Protein AF-A0A412G6G1-F1 (afdb_monomer_lite)

Organism: NCBI:txid61171

pLDDT: mean 81.66, std 12.65, range [40.56, 95.25]

Secondary structure (DSSP, 8-state):
----TT--EEEEEE---SS-----EEEEEEEEEETTEEEEEEEPEEETTTTEEEEEE---S-S--EEEEEEEE---------------

Sequence (88 aa):
MNYIIGEKKYAGIRIKSVTGEPFYIKEASFELSRDGVVVLSDVCKIDRQKQILYAYLAPADPGKYQLEFTYTIGIEDIKARFGVIVRC

Structure (mmCIF, N/CA/C/O backbone):
data_AF-A0A412G6G1-F1
#
_entry.id   AF-A0A412G6G1-F1
#
loop_
_atom_site.group_PDB
_atom_site.id
_atom_site.type_symbol
_atom_site.label_atom_id
_atom_site.label_alt_id
_atom_site.label_comp_id
_atom_site.label_asym_id
_atom_site.label_entity_id
_atom_site.label_seq_id
_atom_site.pdbx_PDB_ins_code
_atom_site.Cartn_x
_atom_site.Cartn_y
_atom_site.Cartn_z
_atom_site.occupancy
_atom_site.B_iso_or_equiv
_atom_site.auth_seq_id
_atom_site.auth_comp_id
_atom_site.auth_asym_id
_atom_site.auth_atom_id
_atom_site.pdbx_PDB_model_num
ATOM 1 N N . MET A 1 1 ? -0.191 10.225 -13.381 1.00 59.19 1 MET A N 1
ATOM 2 C CA . MET A 1 1 ? 0.888 10.792 -12.543 1.00 59.19 1 MET A CA 1
ATOM 3 C C . MET A 1 1 ? 2.170 10.672 -13.346 1.00 59.19 1 MET A C 1
ATOM 5 O O . MET A 1 1 ? 2.416 9.587 -13.853 1.00 59.19 1 MET A O 1
ATOM 9 N N . ASN A 1 2 ? 2.914 11.761 -13.543 1.00 66.75 2 ASN A N 1
ATOM 10 C CA . ASN A 1 2 ? 4.107 11.753 -14.397 1.00 66.75 2 ASN A CA 1
ATOM 11 C C . ASN A 1 2 ? 5.371 11.648 -13.531 1.00 66.75 2 ASN A C 1
ATOM 13 O O . ASN A 1 2 ? 5.471 12.325 -12.500 1.00 66.75 2 ASN A O 1
ATOM 17 N N . TYR A 1 3 ? 6.302 10.795 -13.957 1.00 69.38 3 TYR A N 1
ATOM 18 C CA . TYR A 1 3 ? 7.595 10.557 -13.314 1.00 69.38 3 TYR A CA 1
ATOM 19 C C . TYR A 1 3 ? 8.712 11.012 -14.247 1.00 69.38 3 TYR A C 1
ATOM 21 O O . TYR A 1 3 ? 8.646 10.774 -15.454 1.00 69.38 3 TYR A O 1
ATOM 29 N N . ILE A 1 4 ? 9.724 11.661 -13.680 1.00 74.31 4 ILE A N 1
ATOM 30 C CA . ILE A 1 4 ? 10.996 11.921 -14.360 1.00 74.31 4 ILE A CA 1
ATOM 31 C C . ILE A 1 4 ? 11.938 10.749 -14.045 1.00 74.31 4 ILE A C 1
ATOM 33 O O . ILE A 1 4 ? 11.884 10.183 -12.954 1.00 74.31 4 ILE A O 1
ATOM 37 N N . ILE A 1 5 ? 12.789 10.354 -14.994 1.00 72.31 5 ILE A N 1
ATOM 38 C CA . ILE A 1 5 ? 13.762 9.267 -14.789 1.00 72.31 5 ILE A CA 1
ATOM 39 C C . ILE A 1 5 ? 14.643 9.585 -13.569 1.00 72.31 5 ILE A C 1
ATOM 41 O O . ILE A 1 5 ? 15.166 10.693 -13.449 1.00 72.31 5 ILE A O 1
ATOM 45 N N . GLY A 1 6 ? 14.790 8.616 -12.659 1.00 67.44 6 GLY A N 1
ATOM 46 C CA . GLY A 1 6 ? 15.560 8.766 -11.415 1.00 67.44 6 GLY A CA 1
ATOM 47 C C . GLY A 1 6 ? 14.824 9.491 -10.280 1.00 67.44 6 GLY A C 1
ATOM 48 O O . GLY A 1 6 ? 15.365 9.628 -9.180 1.00 67.44 6 GLY A O 1
ATOM 49 N N . GLU A 1 7 ? 13.589 9.936 -10.510 1.00 77.12 7 GLU A N 1
ATOM 50 C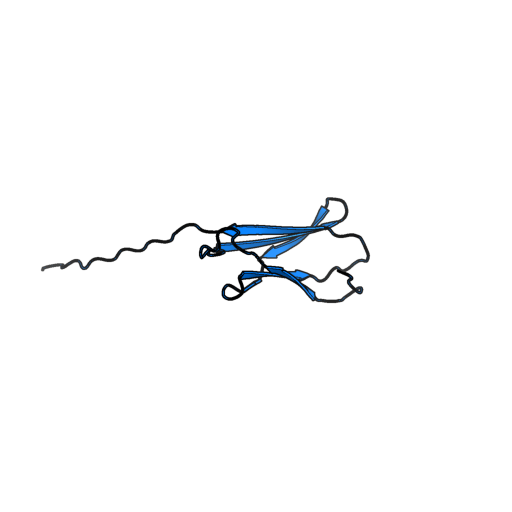 CA . GLU A 1 7 ? 12.778 10.592 -9.495 1.00 77.12 7 GLU A CA 1
ATOM 51 C C . GLU A 1 7 ? 12.236 9.590 -8.469 1.00 77.12 7 GLU A C 1
ATOM 53 O O . GLU A 1 7 ? 11.684 8.541 -8.802 1.00 77.12 7 GLU A O 1
ATOM 58 N N . LYS A 1 8 ? 12.363 9.958 -7.193 1.00 81.69 8 LYS A N 1
ATOM 59 C CA . LYS A 1 8 ? 11.838 9.204 -6.054 1.00 81.69 8 LYS A CA 1
ATOM 60 C C . LYS A 1 8 ? 10.591 9.905 -5.541 1.00 81.69 8 LYS A C 1
ATOM 62 O O . LYS A 1 8 ? 10.669 11.039 -5.070 1.00 81.69 8 LYS A O 1
ATOM 67 N N . LYS A 1 9 ? 9.441 9.240 -5.617 1.00 85.62 9 LYS A N 1
ATOM 68 C CA . LYS A 1 9 ? 8.152 9.797 -5.187 1.00 85.62 9 LYS A CA 1
ATOM 69 C C . LYS A 1 9 ? 7.364 8.781 -4.384 1.00 85.62 9 LYS A C 1
ATOM 71 O O . LYS A 1 9 ? 7.429 7.582 -4.632 1.00 85.62 9 LYS A O 1
ATOM 76 N N . TYR A 1 10 ? 6.544 9.291 -3.475 1.00 87.25 10 TYR A N 1
ATOM 77 C CA . TYR A 1 10 ? 5.477 8.504 -2.879 1.00 87.25 10 TYR A CA 1
ATOM 78 C C . TYR A 1 10 ? 4.212 8.645 -3.727 1.00 87.25 10 TYR A C 1
ATOM 80 O O . TYR A 1 10 ? 3.697 9.751 -3.897 1.00 87.25 10 TYR A O 1
ATOM 88 N N . ALA A 1 11 ? 3.711 7.528 -4.248 1.00 88.06 11 ALA A N 1
ATOM 89 C CA . ALA A 1 11 ? 2.349 7.440 -4.760 1.00 88.06 11 ALA A CA 1
ATOM 90 C C . ALA A 1 11 ? 1.423 7.106 -3.588 1.00 88.06 11 ALA A C 1
ATOM 92 O O . ALA A 1 11 ? 1.723 6.201 -2.812 1.00 88.06 11 ALA A O 1
ATOM 93 N N . GLY A 1 12 ? 0.332 7.854 -3.432 1.00 89.25 12 GLY A N 1
ATOM 94 C CA . GLY A 1 12 ? -0.563 7.713 -2.288 1.00 89.25 12 GLY A CA 1
ATOM 95 C C . GLY A 1 12 ? -2.008 7.479 -2.700 1.00 89.25 12 GLY A C 1
ATOM 96 O O . GLY A 1 12 ? -2.523 8.217 -3.539 1.00 89.25 12 GLY A O 1
ATOM 97 N N . ILE A 1 13 ? -2.674 6.512 -2.067 1.00 90.31 13 ILE A N 1
ATOM 98 C CA . ILE A 1 13 ? -4.130 6.347 -2.153 1.00 90.31 13 ILE A CA 1
ATOM 99 C C . ILE A 1 13 ? -4.764 6.570 -0.785 1.00 90.31 13 ILE A C 1
ATOM 101 O O . ILE A 1 13 ? -4.226 6.152 0.238 1.00 90.31 13 ILE A O 1
ATOM 105 N N . ARG A 1 14 ? -5.918 7.241 -0.763 1.00 89.69 14 ARG A N 1
ATOM 106 C CA . ARG A 1 14 ? -6.710 7.427 0.454 1.00 89.69 14 ARG A CA 1
ATOM 107 C C . ARG A 1 14 ? -7.904 6.489 0.426 1.00 89.69 14 ARG A C 1
ATOM 109 O O . ARG A 1 14 ? -8.745 6.602 -0.463 1.00 89.69 14 ARG A O 1
ATOM 116 N N . ILE A 1 15 ? -7.997 5.626 1.426 1.00 87.69 15 ILE A N 1
ATOM 117 C CA . ILE A 1 15 ? -9.126 4.720 1.602 1.00 87.69 15 ILE A CA 1
ATOM 118 C C . ILE A 1 15 ? -10.202 5.459 2.396 1.00 87.69 15 ILE A C 1
ATOM 120 O O . ILE A 1 15 ? -9.916 6.166 3.367 1.00 87.69 15 ILE A O 1
ATOM 124 N N . LYS A 1 16 ? -11.452 5.335 1.955 1.00 86.31 16 LYS A N 1
ATOM 125 C CA . LYS A 1 16 ? -12.617 5.910 2.629 1.00 86.31 16 LYS A CA 1
ATOM 126 C C . LYS A 1 16 ? -13.689 4.839 2.760 1.00 86.31 16 LYS A C 1
ATOM 128 O O . LYS A 1 16 ? -13.976 4.154 1.784 1.00 86.31 16 LYS A O 1
ATOM 133 N N . SER A 1 17 ? -14.287 4.733 3.944 1.00 82.69 17 SER A N 1
ATOM 134 C CA . SER A 1 17 ? -15.488 3.922 4.131 1.00 82.69 17 SER A CA 1
ATOM 135 C C . SER A 1 17 ? -16.667 4.605 3.444 1.00 82.69 17 SER A C 1
ATOM 137 O O . SER A 1 17 ? -16.871 5.808 3.615 1.00 82.69 17 SER A O 1
ATOM 139 N N . VAL A 1 18 ? -17.439 3.836 2.677 1.00 83.12 18 VAL A N 1
ATOM 140 C CA . VAL A 1 18 ? -18.671 4.320 2.039 1.00 83.12 18 VAL A CA 1
ATOM 141 C C . VAL A 1 18 ? -19.771 4.543 3.083 1.00 83.12 18 VAL A C 1
ATOM 143 O O . VAL A 1 18 ? -20.551 5.479 2.949 1.00 83.12 18 VAL A O 1
ATOM 146 N N . THR A 1 19 ? -19.801 3.734 4.147 1.00 84.12 19 THR A N 1
ATOM 147 C CA . THR A 1 19 ? -20.771 3.844 5.253 1.00 84.12 19 THR A CA 1
ATOM 148 C C . THR A 1 19 ? -20.364 4.885 6.297 1.00 84.12 19 THR A C 1
ATOM 150 O O . THR A 1 19 ? -21.156 5.233 7.166 1.00 84.12 19 THR A O 1
ATOM 153 N N . GLY A 1 20 ? -19.130 5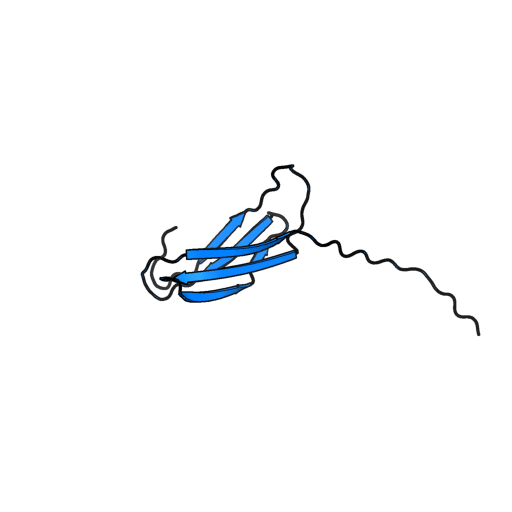.396 6.224 1.00 78.00 20 GLY A N 1
ATOM 154 C CA . GLY A 1 20 ? -18.560 6.306 7.220 1.00 78.00 20 GLY A CA 1
ATOM 155 C C . GLY A 1 20 ? -18.114 5.613 8.510 1.00 78.00 20 GLY A C 1
ATOM 156 O O . GLY A 1 20 ? -17.580 6.275 9.398 1.00 78.00 20 GLY A O 1
ATOM 157 N N . GLU A 1 21 ? -18.289 4.295 8.610 1.00 80.12 21 GLU A N 1
ATOM 158 C CA . GLU A 1 21 ? -17.862 3.523 9.773 1.00 80.12 21 GLU A CA 1
ATOM 159 C C . GLU A 1 21 ? -16.336 3.548 9.937 1.00 80.12 21 GLU A C 1
ATOM 161 O O . GLU A 1 21 ? -15.597 3.534 8.940 1.00 80.12 21 GLU A O 1
ATOM 166 N N . PRO A 1 22 ? -15.841 3.584 11.189 1.00 80.31 22 PRO A N 1
ATOM 167 C CA . PRO A 1 22 ? -14.417 3.505 11.453 1.00 80.31 22 PRO A CA 1
ATOM 168 C C . PRO A 1 22 ? -13.886 2.136 11.028 1.00 80.31 22 PRO A C 1
ATOM 170 O O . PRO A 1 22 ? -14.468 1.098 11.329 1.00 80.31 22 PRO A O 1
ATOM 173 N N . PHE A 1 23 ? -12.740 2.138 10.357 1.00 84.44 23 PHE A N 1
ATOM 174 C CA . PHE A 1 23 ? -12.055 0.925 9.937 1.00 84.44 23 PHE A CA 1
ATOM 175 C C . PHE A 1 23 ? -10.557 1.040 10.204 1.00 84.44 23 PHE A C 1
ATOM 177 O O . PHE A 1 23 ? -9.998 2.134 10.344 1.00 84.44 23 PHE A O 1
ATOM 184 N N . TYR A 1 24 ? -9.903 -0.115 10.271 1.00 84.38 24 TYR A N 1
ATOM 185 C CA . TYR A 1 24 ? -8.473 -0.213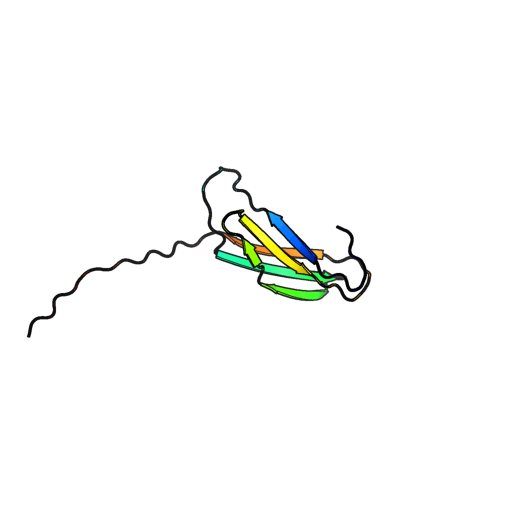 10.508 1.00 84.38 24 TYR A CA 1
ATOM 186 C C . TYR A 1 24 ? -7.805 -0.976 9.372 1.00 84.38 24 TYR A C 1
ATOM 188 O O . TYR A 1 24 ? -8.164 -2.119 9.093 1.00 84.38 24 TYR A O 1
ATOM 196 N N . ILE A 1 25 ? -6.814 -0.354 8.735 1.00 87.88 25 ILE A N 1
ATOM 197 C CA . ILE A 1 25 ? -5.961 -1.035 7.762 1.00 87.88 25 ILE A CA 1
ATOM 198 C C . ILE A 1 25 ? -4.891 -1.809 8.537 1.00 87.88 25 ILE A C 1
ATOM 200 O O . ILE A 1 25 ? -4.032 -1.206 9.194 1.00 87.88 25 ILE A O 1
ATOM 204 N N . LYS A 1 26 ? -4.968 -3.141 8.474 1.00 87.81 26 LYS A N 1
ATOM 205 C CA . LYS A 1 26 ? -4.075 -4.059 9.187 1.00 87.81 26 LYS A CA 1
ATOM 206 C C . LYS A 1 26 ? -2.689 -4.060 8.558 1.00 87.81 26 LYS A C 1
ATOM 208 O O . LYS A 1 26 ? -1.699 -3.748 9.219 1.00 87.81 26 LYS A O 1
ATOM 213 N N . GLU A 1 27 ? -2.656 -4.342 7.267 1.00 90.75 27 GLU A N 1
ATOM 214 C CA . GLU A 1 27 ? -1.453 -4.437 6.455 1.00 90.75 27 GLU A CA 1
ATOM 215 C C . GLU A 1 27 ? -1.763 -4.005 5.024 1.00 90.75 27 GLU A C 1
ATOM 217 O O . GLU A 1 27 ? -2.921 -4.002 4.594 1.00 90.75 27 GLU A O 1
ATOM 222 N N . ALA A 1 28 ? -0.721 -3.597 4.312 1.00 93.12 28 ALA A N 1
ATOM 223 C CA . ALA A 1 28 ? -0.816 -3.199 2.924 1.00 93.12 28 ALA A CA 1
ATOM 224 C C . ALA A 1 28 ? 0.529 -3.404 2.223 1.00 93.12 28 ALA A C 1
ATOM 226 O O . ALA A 1 28 ? 1.585 -3.134 2.802 1.00 93.12 28 ALA A O 1
ATOM 227 N N . SER A 1 29 ? 0.470 -3.833 0.973 1.00 93.44 29 SER A N 1
ATOM 228 C CA . SER A 1 29 ? 1.590 -3.974 0.052 1.00 93.44 29 SER A CA 1
ATOM 229 C C . SER A 1 29 ? 1.233 -3.358 -1.296 1.00 93.44 29 SER A C 1
ATOM 231 O O . SER A 1 29 ? 0.066 -3.086 -1.597 1.00 93.44 29 SER A O 1
ATOM 233 N N . PHE A 1 30 ? 2.250 -3.097 -2.104 1.00 92.81 30 PHE A N 1
ATOM 234 C CA . PHE A 1 30 ? 2.062 -2.634 -3.466 1.00 92.81 30 PHE A CA 1
ATOM 235 C C . PHE A 1 30 ? 2.963 -3.396 -4.424 1.00 92.81 30 PHE A C 1
ATOM 237 O O . PHE A 1 30 ? 4.058 -3.821 -4.060 1.00 92.81 30 PHE A O 1
ATOM 244 N N . GLU A 1 31 ? 2.510 -3.488 -5.666 1.00 92.25 31 GLU A N 1
ATOM 245 C CA . GLU A 1 31 ? 3.270 -4.043 -6.773 1.00 92.25 31 GLU A CA 1
ATOM 246 C C . GLU A 1 31 ? 3.285 -3.047 -7.925 1.00 92.25 31 GLU A C 1
ATOM 248 O O . GLU A 1 31 ? 2.263 -2.475 -8.306 1.00 92.25 31 GLU A O 1
ATOM 253 N N . LEU A 1 32 ? 4.470 -2.814 -8.473 1.00 90.62 32 LEU A N 1
ATOM 254 C CA . LEU A 1 32 ? 4.667 -2.067 -9.698 1.00 90.62 32 LEU A CA 1
ATOM 255 C C . LEU A 1 32 ? 5.028 -3.067 -10.791 1.00 90.62 32 LEU A C 1
ATOM 257 O O . LEU A 1 32 ? 6.056 -3.741 -10.704 1.00 90.62 32 LEU A O 1
ATOM 261 N N . SER A 1 33 ? 4.210 -3.141 -11.832 1.00 89.00 33 SER A N 1
ATOM 262 C CA . SER A 1 33 ? 4.439 -4.005 -12.982 1.00 89.00 33 SER A CA 1
ATOM 263 C C . SER A 1 33 ? 4.601 -3.203 -14.269 1.00 89.00 33 SER A C 1
ATOM 265 O O . SER A 1 33 ? 4.130 -2.070 -14.408 1.00 89.00 33 SER A O 1
ATOM 267 N N . ARG A 1 34 ? 5.315 -3.793 -15.223 1.00 87.00 34 ARG A N 1
ATOM 268 C CA . ARG A 1 34 ? 5.515 -3.282 -16.576 1.00 87.00 34 ARG A CA 1
ATOM 269 C C . ARG A 1 34 ? 5.332 -4.438 -17.543 1.00 87.00 34 ARG A C 1
ATOM 271 O O . ARG A 1 34 ? 5.958 -5.476 -17.371 1.00 87.00 34 ARG A O 1
ATOM 278 N N . ASP A 1 35 ? 4.465 -4.257 -18.537 1.00 86.75 35 ASP A N 1
ATOM 279 C CA . ASP A 1 35 ? 4.183 -5.271 -19.564 1.00 86.75 35 ASP A CA 1
ATOM 280 C C . ASP A 1 35 ? 3.838 -6.658 -18.966 1.00 86.75 35 ASP A C 1
ATOM 282 O O . ASP A 1 35 ? 4.218 -7.699 -19.492 1.00 86.75 35 ASP A O 1
ATOM 286 N N . GLY A 1 36 ? 3.128 -6.666 -17.828 1.00 85.06 36 GLY A N 1
ATOM 287 C CA . GLY A 1 36 ? 2.732 -7.878 -17.097 1.00 85.06 36 GLY A CA 1
ATOM 288 C C . GLY A 1 36 ? 3.798 -8.466 -16.162 1.00 85.06 36 GLY A C 1
ATOM 289 O O . GLY A 1 36 ? 3.512 -9.431 -15.461 1.00 85.06 36 GLY A O 1
ATOM 290 N N . VAL A 1 37 ? 5.001 -7.890 -16.106 1.00 88.31 37 VAL A N 1
ATOM 291 C CA . VAL A 1 37 ? 6.100 -8.345 -15.240 1.00 88.31 37 VAL A CA 1
ATOM 292 C C . VAL A 1 37 ? 6.227 -7.426 -14.029 1.00 88.31 37 VAL A C 1
ATOM 294 O O . VAL A 1 37 ? 6.362 -6.212 -14.183 1.00 88.31 37 VAL A O 1
ATOM 297 N N . VAL A 1 38 ? 6.206 -7.989 -12.820 1.00 90.12 38 VAL A N 1
ATOM 298 C CA . VAL A 1 38 ? 6.434 -7.232 -11.579 1.00 90.12 38 VAL A CA 1
ATOM 299 C C . VAL A 1 38 ? 7.903 -6.812 -11.503 1.00 90.12 38 VAL A C 1
ATOM 301 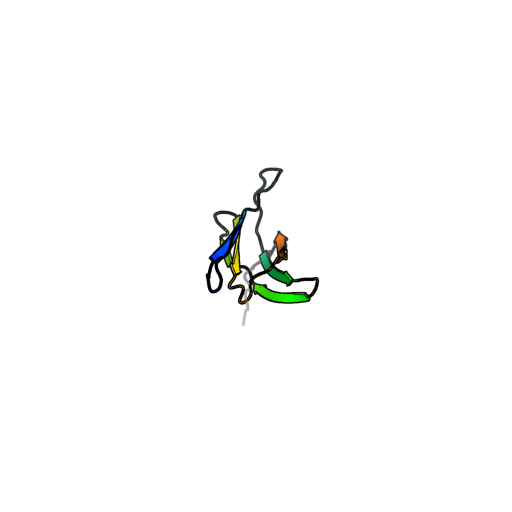O O . VAL A 1 38 ? 8.801 -7.649 -11.536 1.00 90.12 38 VAL A O 1
ATOM 304 N N . VAL A 1 39 ? 8.143 -5.504 -11.410 1.00 90.94 39 VAL A N 1
ATOM 305 C CA . VAL A 1 39 ? 9.487 -4.904 -11.333 1.00 90.94 39 VAL A CA 1
ATOM 306 C C . VAL A 1 39 ? 9.835 -4.401 -9.932 1.00 90.94 39 VAL A C 1
ATOM 308 O O . VAL A 1 39 ? 11.006 -4.184 -9.631 1.00 90.94 39 VAL A O 1
ATOM 311 N N . LEU A 1 40 ? 8.833 -4.188 -9.078 1.00 90.06 40 LEU A N 1
ATOM 312 C CA . LEU A 1 40 ? 8.997 -3.773 -7.688 1.00 90.06 40 LEU A CA 1
ATOM 313 C C . LEU A 1 40 ? 7.789 -4.263 -6.889 1.00 90.06 40 LEU A C 1
ATOM 315 O O . LEU A 1 40 ? 6.657 -4.068 -7.316 1.00 90.06 40 LEU A O 1
ATOM 319 N N . SER A 1 41 ? 8.032 -4.865 -5.732 1.00 93.44 41 SER A N 1
ATOM 320 C CA . SER A 1 41 ? 7.002 -5.256 -4.769 1.00 93.44 41 SER A CA 1
ATOM 321 C C . SER A 1 41 ? 7.537 -4.968 -3.372 1.00 93.44 41 SER A C 1
ATOM 323 O O . SER A 1 41 ? 8.684 -5.312 -3.076 1.00 93.44 41 SER A O 1
ATOM 325 N N . ASP A 1 42 ? 6.760 -4.261 -2.555 1.00 95.12 42 ASP A N 1
ATOM 326 C CA . ASP A 1 42 ? 7.151 -3.899 -1.190 1.00 95.12 42 ASP A CA 1
ATOM 327 C C . ASP A 1 42 ? 5.918 -3.606 -0.314 1.00 95.12 42 ASP A C 1
ATOM 329 O O . ASP A 1 42 ? 4.783 -3.480 -0.789 1.00 95.12 42 ASP A O 1
ATOM 333 N N . VAL A 1 43 ? 6.134 -3.474 0.992 1.00 95.25 43 VAL A N 1
ATOM 334 C CA . VAL A 1 43 ? 5.112 -3.054 1.953 1.00 95.25 43 VAL A CA 1
ATOM 335 C C . VAL A 1 43 ? 4.802 -1.562 1.824 1.00 95.25 43 VAL A C 1
ATOM 337 O O . VAL A 1 43 ? 5.679 -0.712 1.646 1.00 95.25 43 VAL A O 1
ATOM 340 N N . CYS A 1 44 ? 3.526 -1.205 1.958 1.00 93.12 44 CYS A N 1
ATOM 341 C CA . CYS A 1 44 ? 3.117 0.192 1.980 1.00 93.12 44 CYS A CA 1
ATOM 342 C C . CYS A 1 44 ? 3.463 0.844 3.318 1.00 93.12 44 CYS A C 1
ATOM 344 O O . CYS A 1 44 ? 3.261 0.281 4.397 1.00 93.12 44 CYS A O 1
ATOM 346 N N . LYS A 1 45 ? 3.834 2.124 3.267 1.00 94.88 45 LYS A N 1
ATOM 347 C CA . LYS A 1 45 ? 3.790 2.977 4.455 1.00 94.88 45 LYS A CA 1
ATOM 348 C C . LYS A 1 45 ? 2.337 3.378 4.724 1.00 94.88 45 LYS A C 1
ATOM 350 O O . LYS A 1 45 ? 1.684 3.952 3.857 1.00 94.88 45 LYS A O 1
ATOM 355 N N . ILE A 1 46 ? 1.848 3.113 5.935 1.00 93.00 46 ILE A N 1
ATOM 356 C CA . ILE A 1 46 ? 0.449 3.345 6.325 1.00 93.00 46 ILE A CA 1
ATOM 357 C C . ILE A 1 46 ? 0.350 4.571 7.244 1.00 93.00 46 ILE A C 1
ATOM 359 O O . ILE A 1 46 ? 0.899 4.573 8.347 1.00 93.00 46 ILE A O 1
ATOM 363 N N . ASP A 1 47 ? -0.396 5.597 6.827 1.00 91.75 47 ASP A N 1
ATOM 364 C CA . ASP A 1 47 ? -0.873 6.675 7.702 1.00 91.75 47 ASP A CA 1
ATOM 365 C C . ASP A 1 47 ? -2.299 6.354 8.156 1.00 91.75 47 ASP A C 1
ATOM 367 O O . ASP A 1 47 ? -3.279 6.571 7.440 1.00 91.75 47 ASP A O 1
ATOM 371 N N . ARG A 1 48 ? -2.402 5.823 9.375 1.00 85.12 48 ARG A N 1
ATOM 372 C CA . ARG A 1 48 ? -3.663 5.356 9.964 1.00 85.12 48 ARG A CA 1
ATOM 373 C C . ARG A 1 48 ? -4.581 6.486 10.426 1.00 85.12 48 ARG A C 1
ATOM 375 O O . ARG A 1 48 ? -5.779 6.270 10.541 1.00 85.12 48 ARG A O 1
ATOM 382 N N . GLN A 1 49 ? -4.056 7.688 10.670 1.00 85.81 49 GLN A N 1
ATOM 383 C CA . GLN A 1 49 ? -4.899 8.832 11.038 1.00 85.81 49 GLN A CA 1
ATOM 384 C C . GLN A 1 49 ? -5.654 9.358 9.817 1.00 85.81 49 GLN A C 1
ATOM 386 O O . GLN A 1 49 ? -6.829 9.709 9.905 1.00 85.81 49 GLN A O 1
ATOM 391 N N . LYS A 1 50 ? -4.983 9.395 8.661 1.00 88.31 50 LYS A N 1
ATOM 392 C CA . LYS A 1 50 ? -5.570 9.895 7.411 1.00 88.31 50 LYS A CA 1
ATOM 393 C C . LYS A 1 50 ? -6.152 8.795 6.522 1.00 88.31 50 LYS A C 1
ATOM 395 O O . LYS A 1 50 ? -6.820 9.128 5.538 1.00 88.31 50 LYS A O 1
ATOM 400 N N . GLN A 1 51 ? -5.922 7.529 6.881 1.00 87.50 51 GLN A N 1
ATOM 401 C CA . GLN A 1 51 ? -6.262 6.334 6.101 1.00 87.50 51 GLN A CA 1
ATOM 402 C C . GLN A 1 51 ? -5.624 6.381 4.702 1.00 87.50 51 GLN A C 1
ATOM 404 O O . GLN A 1 51 ? -6.292 6.197 3.683 1.00 87.50 51 GLN A O 1
ATOM 409 N N . ILE A 1 52 ? -4.327 6.711 4.652 1.00 91.50 52 ILE A N 1
ATOM 410 C CA . ILE A 1 52 ? -3.553 6.834 3.409 1.00 91.50 52 ILE A CA 1
ATOM 411 C C . ILE A 1 52 ? -2.488 5.740 3.352 1.00 91.50 52 ILE A C 1
ATOM 413 O O . ILE A 1 52 ? -1.733 5.547 4.306 1.00 91.50 52 ILE A O 1
ATOM 417 N N . LEU A 1 53 ? -2.411 5.062 2.210 1.00 91.25 53 LEU A N 1
ATOM 418 C CA . LEU A 1 53 ? -1.340 4.135 1.862 1.00 91.25 53 LEU A CA 1
ATOM 419 C C . LEU A 1 53 ? -0.356 4.832 0.940 1.00 91.25 53 LEU A C 1
ATOM 421 O O . LEU A 1 53 ? -0.779 5.450 -0.034 1.00 91.25 53 LEU A O 1
ATOM 425 N N . TYR A 1 54 ? 0.935 4.709 1.229 1.00 93.44 54 TYR A N 1
ATOM 426 C CA . TYR A 1 54 ? 1.999 5.241 0.391 1.00 93.44 54 TYR A CA 1
ATOM 427 C C . TYR A 1 54 ? 2.877 4.112 -0.150 1.00 93.44 54 TYR A C 1
ATOM 429 O O . TYR A 1 54 ? 3.445 3.337 0.622 1.00 93.44 54 TYR A O 1
ATOM 437 N N . ALA A 1 55 ? 3.031 4.079 -1.470 1.00 92.00 55 ALA A N 1
ATOM 438 C CA . ALA A 1 55 ? 4.014 3.276 -2.183 1.00 92.00 55 ALA A CA 1
ATOM 439 C C . ALA A 1 55 ? 5.220 4.152 -2.526 1.00 92.00 55 ALA A C 1
ATOM 441 O O . ALA A 1 55 ? 5.064 5.228 -3.113 1.00 92.00 55 ALA A O 1
ATOM 442 N N . TYR A 1 56 ? 6.417 3.714 -2.147 1.00 92.56 56 TYR A N 1
ATOM 443 C CA . TYR A 1 56 ? 7.650 4.403 -2.508 1.00 92.56 56 TYR A CA 1
ATOM 444 C C . TYR A 1 56 ? 8.123 3.910 -3.872 1.00 92.56 56 TYR A C 1
ATOM 446 O O . TYR A 1 56 ? 8.493 2.750 -4.021 1.00 92.56 56 TYR A O 1
ATOM 454 N N . LEU A 1 57 ? 8.098 4.791 -4.870 1.00 88.25 57 LEU A N 1
ATOM 455 C CA . LEU A 1 57 ? 8.407 4.444 -6.251 1.00 88.25 57 LEU A CA 1
ATOM 456 C C . LEU A 1 57 ? 9.662 5.173 -6.719 1.00 88.25 57 LEU A C 1
ATOM 458 O O . LEU A 1 57 ? 9.795 6.389 -6.553 1.00 88.25 57 LEU A O 1
ATOM 462 N N . ALA A 1 58 ? 10.548 4.405 -7.344 1.00 84.62 58 ALA A N 1
ATOM 463 C CA . ALA A 1 58 ? 11.751 4.882 -8.010 1.00 84.62 58 ALA A CA 1
ATOM 464 C C . ALA A 1 58 ? 11.931 4.120 -9.339 1.00 84.62 58 ALA A C 1
ATOM 466 O O . ALA A 1 58 ? 12.818 3.271 -9.436 1.00 84.62 58 ALA A O 1
ATOM 467 N N . PRO A 1 59 ? 11.052 4.338 -10.339 1.00 78.75 59 PRO A N 1
ATOM 468 C CA . PRO A 1 59 ? 11.156 3.646 -11.621 1.00 78.75 59 PRO A CA 1
ATOM 469 C C . PRO A 1 59 ? 12.476 4.017 -12.315 1.00 78.75 59 PRO A C 1
ATOM 471 O O . PRO A 1 59 ? 12.782 5.196 -12.500 1.00 78.75 59 PRO A O 1
ATOM 474 N N . ALA A 1 60 ? 13.264 3.000 -12.670 1.00 76.81 60 ALA A N 1
ATOM 475 C CA . ALA A 1 60 ? 14.583 3.175 -13.280 1.00 76.81 60 ALA A CA 1
ATOM 476 C C . ALA A 1 60 ? 14.498 3.557 -14.765 1.00 76.81 60 ALA A C 1
ATOM 478 O O . ALA A 1 60 ? 15.293 4.366 -15.239 1.00 76.81 60 ALA A O 1
ATOM 479 N N . ASP A 1 61 ? 13.501 3.022 -15.473 1.00 82.00 61 ASP A N 1
ATOM 480 C CA . ASP A 1 61 ? 13.359 3.166 -16.919 1.00 82.00 61 ASP A CA 1
ATOM 481 C C . ASP A 1 61 ? 12.097 3.956 -17.295 1.00 82.00 61 ASP A C 1
ATOM 483 O O . ASP A 1 61 ? 11.073 3.878 -16.609 1.00 82.00 61 ASP A O 1
ATOM 487 N N . PRO A 1 62 ? 12.113 4.703 -18.411 1.00 81.69 62 PRO A N 1
ATOM 488 C CA . PRO A 1 62 ? 10.903 5.299 -18.953 1.00 81.69 62 PRO A CA 1
ATOM 489 C C . PRO A 1 62 ? 9.969 4.210 -19.498 1.00 81.69 62 PRO A C 1
ATOM 491 O O . PRO A 1 62 ? 10.390 3.276 -20.184 1.00 81.69 62 PRO A O 1
ATOM 494 N N . GLY A 1 63 ? 8.672 4.347 -19.229 1.00 84.31 63 GLY A N 1
ATOM 495 C CA . GLY A 1 63 ? 7.673 3.393 -19.695 1.00 84.31 63 GLY A CA 1
ATOM 496 C C . GLY A 1 63 ? 6.311 3.589 -19.046 1.00 84.31 63 GLY A C 1
ATOM 497 O O . GLY A 1 63 ? 6.115 4.472 -18.208 1.00 84.31 63 GLY A O 1
ATOM 498 N N . LYS A 1 64 ? 5.354 2.752 -19.451 1.00 85.06 64 LYS A N 1
ATOM 499 C CA . LYS A 1 64 ? 4.059 2.642 -18.778 1.00 85.06 64 LYS A CA 1
ATOM 500 C C . LYS A 1 64 ? 4.172 1.577 -17.698 1.00 85.06 64 LYS A C 1
ATOM 502 O O . LYS A 1 64 ? 4.514 0.437 -17.992 1.00 85.06 64 LYS A O 1
ATOM 507 N N . TYR A 1 65 ? 3.858 1.967 -16.473 1.00 87.44 65 TYR A N 1
ATOM 508 C CA . TYR A 1 65 ? 3.815 1.074 -15.326 1.00 87.44 65 TYR A CA 1
ATOM 509 C C . TYR A 1 65 ? 2.386 0.984 -14.802 1.00 87.44 65 TYR A C 1
ATOM 511 O O . TYR A 1 65 ? 1.624 1.953 -14.886 1.00 87.44 65 TYR A O 1
ATOM 519 N N . GLN A 1 66 ? 2.039 -0.169 -14.247 1.00 89.31 66 GLN A N 1
ATOM 520 C CA . GLN A 1 66 ? 0.815 -0.388 -13.492 1.00 89.31 66 GLN A CA 1
ATOM 521 C C . GLN A 1 66 ? 1.188 -0.513 -12.020 1.00 89.31 66 GLN A C 1
ATOM 523 O O . GLN A 1 66 ? 2.093 -1.262 -11.672 1.00 89.31 66 GLN A O 1
ATOM 528 N N . LEU A 1 67 ? 0.526 0.271 -11.175 1.00 89.88 67 LEU A N 1
ATOM 529 C CA . LEU A 1 67 ? 0.704 0.235 -9.731 1.00 89.88 67 LEU A CA 1
ATOM 530 C C . LEU A 1 67 ? -0.552 -0.365 -9.112 1.00 89.88 67 LEU A C 1
ATOM 532 O O . LEU A 1 67 ? -1.632 0.215 -9.236 1.00 89.88 67 LEU A O 1
ATOM 536 N N . GLU A 1 68 ? -0.387 -1.484 -8.429 1.00 92.62 68 GLU A N 1
ATOM 537 C CA . GLU A 1 68 ? -1.439 -2.171 -7.698 1.00 92.62 68 GLU A CA 1
ATOM 538 C C . GLU A 1 68 ? -1.186 -2.052 -6.194 1.00 92.62 68 GLU A C 1
ATOM 540 O O . GLU A 1 68 ? -0.050 -2.148 -5.736 1.00 92.62 68 GLU A O 1
ATOM 545 N N . PHE A 1 69 ? -2.246 -1.812 -5.423 1.00 91.19 69 PHE A N 1
ATOM 546 C CA . PHE A 1 69 ? -2.209 -1.811 -3.963 1.00 91.19 69 PHE A CA 1
ATOM 547 C C . PHE A 1 69 ? -3.062 -2.968 -3.458 1.00 91.19 69 PHE A C 1
ATOM 549 O O . PHE A 1 69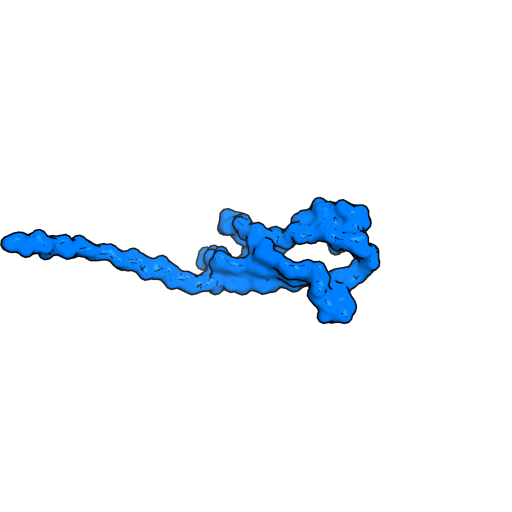 ? -4.259 -3.013 -3.743 1.00 91.19 69 PHE A O 1
ATOM 556 N N . THR A 1 70 ? -2.475 -3.835 -2.641 1.00 92.06 70 THR A N 1
ATOM 557 C CA . THR A 1 70 ? -3.191 -4.873 -1.899 1.00 92.06 70 THR A CA 1
ATOM 558 C C . THR A 1 70 ? -3.238 -4.467 -0.435 1.00 92.06 70 THR A C 1
ATOM 560 O O . THR A 1 70 ? -2.217 -4.119 0.153 1.00 92.06 70 THR A O 1
ATOM 563 N N . TYR A 1 71 ? -4.421 -4.462 0.174 1.00 91.25 71 TYR A N 1
ATOM 564 C CA . TYR A 1 71 ? -4.571 -4.072 1.572 1.00 91.25 71 TYR A CA 1
ATOM 565 C C . TYR A 1 71 ? -5.658 -4.878 2.272 1.00 91.25 71 TYR A C 1
ATOM 567 O O . TYR A 1 71 ? -6.705 -5.178 1.700 1.00 91.25 71 TYR A O 1
ATOM 575 N N . THR A 1 72 ? -5.417 -5.167 3.547 1.00 88.44 72 THR A N 1
ATOM 576 C CA . THR A 1 72 ? -6.356 -5.882 4.412 1.00 88.44 72 THR A CA 1
ATOM 577 C C . THR A 1 72 ? -6.977 -4.891 5.389 1.00 88.44 72 THR A C 1
ATOM 579 O O . THR A 1 72 ? -6.276 -4.262 6.190 1.00 88.44 72 THR A O 1
ATOM 582 N N . ILE A 1 73 ? -8.300 -4.738 5.329 1.00 85.88 73 ILE A N 1
ATOM 583 C CA . ILE A 1 73 ? -9.077 -3.956 6.296 1.00 85.88 73 ILE A CA 1
ATOM 584 C C . ILE A 1 73 ? -9.674 -4.922 7.317 1.00 85.88 73 ILE A C 1
ATOM 586 O O . ILE A 1 73 ? -10.428 -5.820 6.957 1.00 85.88 73 ILE A O 1
ATOM 590 N N . GLY A 1 74 ? -9.354 -4.705 8.591 1.00 75.88 74 GLY A N 1
ATOM 591 C CA . GLY A 1 74 ? -9.847 -5.516 9.698 1.00 75.88 74 GLY A CA 1
ATOM 592 C C . GLY A 1 74 ? -9.081 -6.823 9.945 1.00 75.88 74 GLY A C 1
ATOM 593 O O . GLY A 1 74 ? -8.287 -7.282 9.130 1.00 75.88 74 GLY A O 1
ATOM 594 N N . ILE A 1 75 ? -9.272 -7.308 11.172 1.00 63.97 75 ILE A N 1
ATOM 595 C CA . ILE A 1 75 ? -9.473 -8.660 11.733 1.00 63.97 75 ILE A CA 1
ATOM 596 C C . ILE A 1 75 ? -9.270 -8.366 13.230 1.00 63.97 75 ILE A C 1
ATOM 598 O O . ILE A 1 75 ? -8.155 -8.033 13.624 1.00 63.97 75 ILE A O 1
ATOM 602 N N . GLU A 1 76 ? -10.335 -8.307 14.029 1.00 58.44 76 GLU A N 1
ATOM 603 C CA . GLU A 1 76 ? -10.248 -7.896 15.440 1.00 58.44 76 GLU A CA 1
ATOM 604 C C . GLU A 1 76 ? -9.195 -8.712 16.214 1.00 58.44 76 GLU A C 1
ATOM 606 O O . GLU A 1 76 ? -9.202 -9.938 16.159 1.00 58.44 76 GLU A O 1
ATOM 611 N N . ASP A 1 77 ? -8.325 -8.048 16.983 1.00 54.91 77 ASP A N 1
ATOM 612 C CA . ASP A 1 77 ? -7.434 -8.701 17.951 1.00 54.91 77 ASP A CA 1
ATOM 613 C C . ASP A 1 77 ? -7.943 -8.426 19.376 1.00 54.91 77 ASP A C 1
ATOM 615 O O . ASP A 1 77 ? -7.602 -7.422 20.008 1.00 54.91 77 ASP A O 1
ATOM 619 N N . ILE A 1 78 ?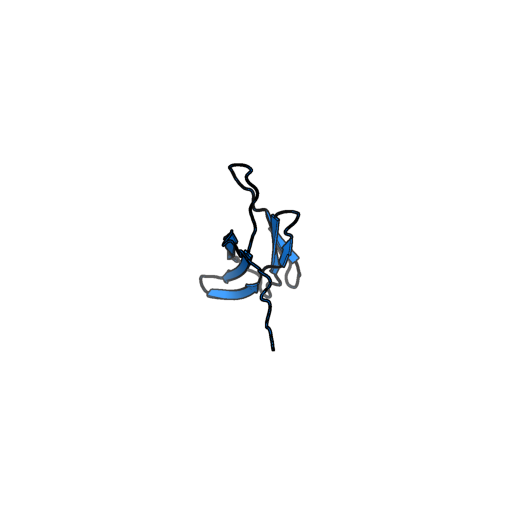 -8.779 -9.329 19.894 1.00 52.78 78 ILE A N 1
ATOM 620 C CA . ILE A 1 78 ? -9.375 -9.239 21.235 1.00 52.78 78 ILE A CA 1
ATOM 621 C C . ILE A 1 78 ? -8.463 -9.953 22.243 1.00 52.78 78 ILE A C 1
ATOM 623 O O . ILE A 1 78 ? -8.238 -11.159 22.153 1.00 52.78 78 ILE A O 1
ATOM 627 N N . LYS A 1 79 ? -7.943 -9.225 23.242 1.00 41.09 79 LYS A N 1
ATOM 628 C CA . LYS A 1 79 ? -7.135 -9.791 24.341 1.00 41.09 79 LYS A CA 1
ATOM 629 C C . LYS A 1 79 ? -7.853 -9.647 25.680 1.00 41.09 79 LYS A C 1
ATOM 631 O O . LYS A 1 79 ? -7.993 -8.540 26.191 1.00 41.09 79 LYS A O 1
ATOM 636 N N . ALA A 1 80 ? -8.234 -10.775 26.278 1.00 40.56 80 ALA A N 1
ATOM 637 C CA . ALA A 1 80 ? -8.771 -10.849 27.635 1.00 40.56 80 ALA A CA 1
ATOM 638 C C . ALA A 1 80 ? -7.666 -11.208 28.647 1.00 40.56 80 ALA A C 1
ATOM 640 O O . ALA A 1 80 ? -6.781 -12.013 28.358 1.00 40.56 80 ALA A O 1
ATOM 641 N N . ARG A 1 81 ? -7.717 -10.615 29.844 1.00 55.19 81 ARG A N 1
ATOM 642 C CA . ARG A 1 81 ? -6.849 -10.947 30.986 1.00 55.19 81 ARG A CA 1
ATOM 643 C C . ARG A 1 81 ? -7.707 -11.113 32.235 1.00 55.19 81 ARG A C 1
ATOM 645 O O . ARG A 1 81 ? -8.606 -10.311 32.464 1.00 55.19 81 ARG A O 1
ATOM 652 N N . PHE A 1 82 ? -7.392 -12.110 33.051 1.00 62.59 82 PHE A N 1
ATOM 653 C CA . PHE A 1 82 ? -7.987 -12.330 34.368 1.00 62.59 82 PHE A CA 1
ATOM 654 C C . PHE A 1 82 ? -6.884 -12.690 35.371 1.00 62.59 82 PHE A C 1
ATOM 656 O O . PHE A 1 82 ? -5.848 -13.236 34.992 1.00 62.59 82 PHE A O 1
ATOM 663 N N . GLY A 1 83 ? -7.080 -12.331 36.641 1.00 66.94 83 GLY A N 1
ATOM 664 C CA . GLY A 1 83 ? -6.134 -12.635 37.714 1.00 66.94 83 GLY A CA 1
ATOM 665 C C . GLY A 1 83 ? -6.299 -14.070 38.211 1.00 66.94 83 GLY A C 1
ATOM 666 O O . GLY A 1 83 ? -7.417 -14.504 38.475 1.00 66.94 83 GLY A O 1
ATOM 667 N N . VAL A 1 84 ? -5.191 -14.795 38.363 1.00 67.62 84 VAL A N 1
ATOM 668 C CA . VAL A 1 84 ? -5.142 -16.117 39.004 1.00 67.62 84 VAL A CA 1
ATOM 669 C C . VAL A 1 84 ? -4.400 -16.006 40.333 1.00 67.62 84 VAL A C 1
ATOM 671 O O . VAL A 1 84 ? -3.319 -15.425 40.398 1.00 67.62 84 VAL A O 1
ATOM 674 N N . ILE A 1 85 ? -4.992 -16.542 41.401 1.00 65.31 85 ILE A N 1
ATOM 675 C CA . ILE A 1 85 ? -4.388 -16.591 42.738 1.00 65.31 85 ILE A CA 1
ATOM 676 C C . ILE A 1 85 ? -3.791 -17.986 42.923 1.00 65.31 85 ILE A C 1
ATOM 678 O O . ILE A 1 85 ? -4.530 -18.967 42.966 1.00 65.31 85 ILE A O 1
ATOM 682 N N . VAL A 1 86 ? -2.467 -18.070 43.052 1.00 57.41 86 VAL A N 1
ATOM 683 C CA . VAL A 1 86 ? -1.761 -19.307 43.420 1.00 57.41 86 VAL A CA 1
ATOM 684 C C . VAL A 1 86 ? -1.547 -19.293 44.931 1.00 57.41 86 VAL A C 1
ATOM 686 O O . VAL A 1 86 ? -1.000 -18.330 45.466 1.00 57.41 86 VAL A O 1
ATOM 689 N N . ARG A 1 87 ? -2.016 -20.333 45.625 1.00 65.75 87 ARG A N 1
ATOM 690 C CA . ARG A 1 87 ? -1.800 -20.527 47.066 1.00 65.75 87 ARG A CA 1
ATOM 691 C C . ARG A 1 87 ? -0.725 -21.596 47.275 1.00 65.75 87 ARG A C 1
ATOM 693 O O . ARG A 1 87 ? -0.716 -22.573 46.527 1.00 65.75 87 ARG A O 1
ATOM 700 N N . CYS A 1 88 ? 0.153 -21.374 48.253 1.00 58.75 88 CYS A N 1
ATOM 701 C CA . CYS A 1 88 ? 1.081 -22.381 48.772 1.00 58.75 88 CYS A CA 1
ATOM 702 C C . CYS A 1 88 ? 0.348 -23.392 49.656 1.00 58.75 88 CYS A C 1
ATOM 704 O O . CYS A 1 88 ? -0.638 -22.977 50.312 1.00 58.75 88 CYS A O 1
#

Radius of gyration: 19.57 Å; chains: 1; bounding box: 36×34×68 Å

Foldseek 3Di:
DDDDAQDKDKDKDADADPVNDDWFWPWKKKFKDDPNHTPDIDTWDADRVRRMTIDIDRDNDDDDIDMDMDIDIDDDDDDDDDDDDDDD